Protein AF-T0ZT92-F1 (afdb_monomer_lite)

pLDDT: mean 88.54, std 14.86, range [38.44, 98.5]

Sequence (93 aa):
MSCVSVVPHGSALSRVGVVGGGQLARLLGEAERPGITLTVLAGADEPAAATCDEVLVGDARDVAALRALAERVDVITFDHELIDLDLLGRLEA

Foldseek 3Di:
DFDPDDDPPPPQFAEEEEEEQEPQLLVVLVDDDPSHAYEYAYACPGNNVVRGNHYQHDHLPDLVSVVVRVVGGPYYDYPDDPHDVVSVVVNRD

Secondary structure (DSSP, 8-state):
--------TTS---EEEEE--SHHHHHHHHS--TT-EEEEEE-TTSGGGGTSSEEEES-TT-HHHHHHHHTT-SEEEESSS---HHHHHHHH-

Organism: NCBI:txid410659

InterPro domains:
  IPR016185 Pre-ATP-grasp domain superfamily [SSF52440] (12-92)
  IPR054350 PurT/PurK-like, preATP-grasp domain [PF2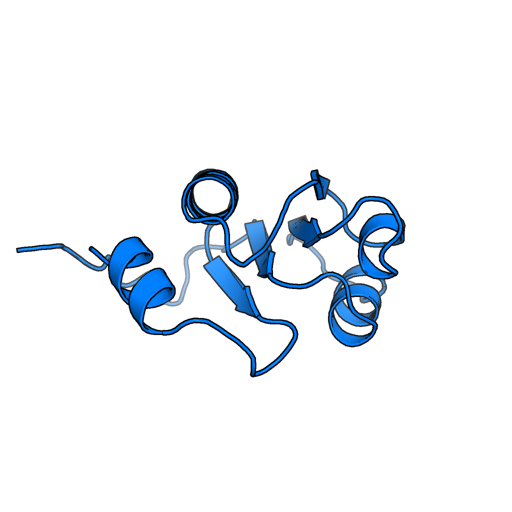2660] (14-91)

Radius of gyration: 13.05 Å; chains: 1; bounding box: 35×29×32 Å

Structure (mmCIF, N/CA/C/O backbone):
data_AF-T0ZT92-F1
#
_entry.id   AF-T0ZT92-F1
#
loop_
_atom_site.group_PDB
_atom_site.id
_atom_site.type_symbol
_atom_site.label_atom_id
_atom_site.label_alt_id
_atom_site.label_comp_id
_atom_site.label_asym_id
_atom_site.label_entity_id
_atom_site.label_seq_id
_atom_site.pdbx_PDB_ins_code
_atom_site.Cartn_x
_atom_site.Cartn_y
_atom_site.Cartn_z
_atom_site.occupancy
_atom_site.B_iso_or_equiv
_atom_site.auth_seq_id
_atom_site.auth_comp_id
_atom_site.auth_asym_id
_atom_site.auth_atom_id
_atom_site.pdbx_PDB_model_num
ATOM 1 N N . MET A 1 1 ? -14.943 -17.548 -14.531 1.00 40.69 1 MET A N 1
ATOM 2 C CA . MET A 1 1 ? -16.161 -17.181 -13.778 1.00 40.69 1 MET A CA 1
ATOM 3 C C . MET A 1 1 ? -15.674 -16.788 -12.391 1.00 40.69 1 MET A C 1
ATOM 5 O O . MET A 1 1 ? -15.691 -17.617 -11.495 1.00 40.69 1 MET A O 1
ATOM 9 N N . SER A 1 2 ? -15.058 -15.605 -12.288 1.00 50.69 2 SER A N 1
ATOM 10 C CA . SER A 1 2 ? -14.363 -15.168 -11.072 1.00 50.69 2 SER A CA 1
ATOM 11 C C . SER A 1 2 ? -15.293 -14.297 -10.240 1.00 50.69 2 SER A C 1
ATOM 13 O O . SER A 1 2 ? -15.974 -13.419 -10.770 1.00 50.69 2 SER A O 1
ATOM 15 N N . CYS A 1 3 ? -15.408 -14.642 -8.963 1.00 38.44 3 CYS A N 1
ATOM 16 C CA . CYS A 1 3 ? -16.265 -13.977 -8.000 1.00 38.44 3 CYS A CA 1
ATOM 17 C C . CYS A 1 3 ? -15.477 -12.807 -7.413 1.00 38.44 3 CYS A C 1
ATOM 19 O O . CYS A 1 3 ? -14.730 -12.990 -6.455 1.00 38.44 3 CYS A O 1
ATOM 21 N N . VAL A 1 4 ? -15.645 -11.611 -7.978 1.00 52.78 4 VAL A N 1
ATOM 22 C CA . VAL A 1 4 ? -15.296 -10.383 -7.261 1.00 52.78 4 VAL A CA 1
ATOM 23 C C . VAL A 1 4 ? -16.231 -10.316 -6.056 1.00 52.78 4 VAL A C 1
ATOM 25 O O . VAL A 1 4 ? -17.435 -10.084 -6.199 1.00 52.78 4 VAL A O 1
ATOM 28 N N . SER A 1 5 ? -15.711 -10.599 -4.863 1.00 57.31 5 SER A N 1
ATOM 29 C CA . SER A 1 5 ? -16.496 -10.481 -3.641 1.00 57.31 5 SER A CA 1
ATOM 30 C C . SER A 1 5 ? -16.718 -9.003 -3.347 1.00 57.31 5 SER A C 1
ATOM 32 O O . SER A 1 5 ? -15.787 -8.286 -2.988 1.00 57.31 5 SER A O 1
ATOM 34 N N . VAL A 1 6 ? -17.960 -8.543 -3.490 1.00 56.47 6 VAL A N 1
ATOM 35 C CA . VAL A 1 6 ? -18.364 -7.222 -3.007 1.00 56.47 6 VAL A CA 1
ATOM 36 C C . VAL A 1 6 ? -18.222 -7.223 -1.489 1.00 56.47 6 VAL A C 1
ATOM 38 O O . VAL A 1 6 ? -18.940 -7.945 -0.795 1.00 56.47 6 VAL A O 1
ATOM 41 N N . VAL A 1 7 ? -17.294 -6.421 -0.973 1.00 57.91 7 VAL A N 1
ATOM 42 C CA . VAL A 1 7 ? -17.160 -6.199 0.465 1.00 57.91 7 VAL A CA 1
ATOM 43 C C . VAL A 1 7 ? -18.393 -5.409 0.932 1.00 57.91 7 VAL A C 1
ATOM 45 O O . VAL A 1 7 ? -18.662 -4.328 0.400 1.00 57.91 7 VAL A O 1
ATOM 48 N N . PRO A 1 8 ? -19.198 -5.924 1.879 1.00 54.84 8 PRO A N 1
ATOM 49 C CA . PRO A 1 8 ? -20.357 -5.199 2.379 1.00 54.84 8 PRO A CA 1
ATOM 50 C C . PRO A 1 8 ? -19.909 -3.906 3.075 1.00 54.84 8 PRO A C 1
ATOM 52 O O . PRO A 1 8 ? -18.970 -3.913 3.871 1.00 54.84 8 PRO A O 1
ATOM 55 N N . HIS A 1 9 ? -20.602 -2.796 2.803 1.00 50.28 9 HIS A N 1
ATOM 56 C CA . HIS A 1 9 ? -20.375 -1.510 3.468 1.00 50.28 9 HIS A CA 1
ATOM 57 C C . HIS A 1 9 ? -20.738 -1.650 4.960 1.00 50.28 9 HIS A C 1
ATOM 59 O O . HIS A 1 9 ? -21.892 -1.462 5.341 1.00 50.28 9 HIS A O 1
ATOM 65 N N . GLY A 1 10 ? -19.780 -2.070 5.792 1.00 50.19 10 GLY A N 1
ATOM 66 C CA . GLY A 1 10 ? -19.997 -2.324 7.220 1.00 50.19 10 GLY A CA 1
ATOM 67 C C . GLY A 1 10 ? -19.063 -3.347 7.876 1.00 50.19 10 GLY A C 1
ATOM 68 O O . GLY A 1 10 ? -19.024 -3.401 9.103 1.00 50.19 10 GLY A O 1
ATOM 69 N N . SER A 1 11 ? -18.287 -4.139 7.122 1.00 55.88 11 SER A N 1
ATOM 70 C CA . SER A 1 11 ? -17.151 -4.861 7.716 1.00 55.88 11 SER A CA 1
ATOM 71 C C . SER A 1 11 ? -16.024 -3.866 7.969 1.00 55.88 11 SER A C 1
ATOM 73 O O . SER A 1 11 ? -15.674 -3.120 7.056 1.00 55.88 11 SER A O 1
ATOM 75 N N . ALA A 1 12 ? -15.468 -3.830 9.180 1.00 67.44 12 ALA A N 1
ATOM 76 C CA . ALA A 1 12 ? -14.331 -2.972 9.498 1.00 67.44 12 ALA A CA 1
ATOM 77 C C . ALA A 1 12 ? -13.118 -3.407 8.661 1.00 67.44 12 ALA A C 1
ATOM 79 O O . ALA A 1 12 ? -12.393 -4.320 9.049 1.00 67.44 12 ALA A O 1
ATOM 80 N N . LEU A 1 13 ? -12.945 -2.810 7.478 1.00 70.19 13 LEU A N 1
ATOM 81 C CA . LEU A 1 13 ? -11.722 -2.963 6.705 1.00 70.19 13 LEU A CA 1
ATOM 82 C C . LEU A 1 13 ? -10.626 -2.272 7.492 1.00 70.19 13 LEU A C 1
ATOM 84 O O . LEU A 1 13 ? -10.640 -1.051 7.658 1.00 70.19 13 LEU A O 1
ATOM 88 N N . SER A 1 14 ? -9.717 -3.083 8.009 1.00 89.69 14 SER A N 1
ATOM 89 C CA . SER A 1 14 ? -8.649 -2.615 8.877 1.00 89.69 14 SER A CA 1
ATOM 90 C C . SER A 1 14 ? -7.298 -2.701 8.195 1.00 89.69 14 SER A C 1
ATOM 92 O O . SER A 1 14 ? -6.358 -2.133 8.723 1.00 89.69 14 SER A O 1
ATOM 94 N N . ARG A 1 15 ? -7.160 -3.353 7.035 1.00 96.12 15 ARG A N 1
ATOM 95 C CA . ARG A 1 15 ? -5.878 -3.457 6.325 1.00 96.12 15 ARG A CA 1
ATOM 96 C C . ARG A 1 15 ? -6.005 -2.885 4.924 1.00 96.12 15 ARG A C 1
ATOM 98 O O . ARG A 1 15 ? -6.757 -3.404 4.100 1.00 96.12 15 ARG A O 1
ATOM 105 N N . VAL A 1 16 ? -5.261 -1.822 4.655 1.00 96.88 16 VAL A N 1
ATOM 106 C CA . VAL A 1 16 ? -5.260 -1.118 3.371 1.00 96.88 16 VAL A CA 1
ATOM 107 C C . VAL A 1 16 ? -3.892 -1.292 2.722 1.00 96.88 16 VAL A C 1
ATOM 109 O O . VAL A 1 16 ? -2.866 -1.017 3.340 1.00 96.88 16 VAL A O 1
ATOM 112 N N . GLY A 1 17 ? -3.882 -1.741 1.473 1.00 97.44 17 GLY A N 1
ATOM 113 C CA . GLY A 1 17 ? -2.698 -1.793 0.629 1.00 97.44 17 GLY A CA 1
ATOM 114 C C . GLY A 1 17 ? -2.575 -0.538 -0.219 1.00 97.44 17 GLY A C 1
ATOM 115 O O . GLY A 1 17 ? -3.553 -0.129 -0.841 1.00 97.44 17 GLY A O 1
ATOM 116 N N . VAL A 1 18 ? -1.385 0.048 -0.285 1.00 97.62 18 VAL A N 1
ATOM 117 C CA . VAL A 1 18 ? -1.068 1.152 -1.201 1.00 97.62 18 VAL A CA 1
ATOM 118 C C . VAL A 1 18 ? -0.021 0.676 -2.198 1.00 97.62 18 VAL A C 1
ATOM 120 O O . VAL A 1 18 ? 1.024 0.156 -1.812 1.00 97.62 18 VAL A O 1
ATOM 123 N N . VAL A 1 19 ? -0.299 0.848 -3.486 1.00 96.81 19 VAL A N 1
ATOM 124 C CA . VAL A 1 19 ? 0.656 0.573 -4.563 1.00 96.81 19 VAL A CA 1
ATOM 125 C C . VAL A 1 19 ? 1.301 1.886 -5.003 1.00 96.81 19 VAL A C 1
ATOM 127 O O . VAL A 1 19 ? 0.601 2.779 -5.486 1.00 96.81 19 VAL A O 1
ATOM 130 N N . GLY A 1 20 ? 2.626 1.972 -4.862 1.00 95.12 20 GLY A N 1
ATOM 131 C CA . GLY A 1 20 ? 3.427 3.160 -5.167 1.00 95.12 20 GLY A CA 1
ATOM 132 C C . GLY A 1 20 ? 4.002 3.805 -3.903 1.00 95.12 20 GLY A C 1
ATOM 133 O O . GLY A 1 20 ? 3.289 4.016 -2.925 1.00 95.12 20 GLY A O 1
ATOM 134 N N . GLY A 1 21 ? 5.303 4.112 -3.919 1.00 96.12 21 GLY A N 1
ATOM 135 C CA . GLY A 1 21 ? 6.040 4.625 -2.759 1.00 96.12 21 GLY A CA 1
ATOM 136 C C . GLY A 1 21 ? 6.193 6.146 -2.689 1.00 96.12 21 GLY A C 1
ATOM 137 O O . GLY A 1 21 ? 7.043 6.639 -1.945 1.00 96.12 21 GLY A O 1
ATOM 138 N N . GLY A 1 22 ? 5.423 6.900 -3.479 1.00 95.94 22 GLY A N 1
ATOM 139 C CA . GLY A 1 22 ? 5.575 8.342 -3.649 1.00 95.94 22 GLY A CA 1
ATOM 140 C C . GLY A 1 22 ? 5.156 9.193 -2.445 1.00 95.94 22 GLY A C 1
ATOM 141 O O . GLY A 1 22 ? 4.914 8.723 -1.333 1.00 95.94 22 GLY A O 1
ATOM 142 N N . GLN A 1 23 ? 5.088 10.509 -2.666 1.00 97.00 23 GLN A N 1
ATOM 143 C CA . GLN A 1 23 ? 4.762 11.467 -1.603 1.00 97.00 23 GLN A CA 1
ATOM 144 C C . GLN A 1 23 ? 3.298 11.386 -1.158 1.00 97.00 23 GLN A C 1
ATOM 146 O O . GLN A 1 23 ? 3.013 11.654 0.004 1.00 97.00 23 GLN A O 1
ATOM 151 N N . LEU A 1 24 ? 2.367 11.021 -2.044 1.00 96.62 24 LEU A N 1
ATOM 152 C CA . LEU A 1 24 ? 0.961 10.879 -1.662 1.00 96.62 24 LEU A CA 1
ATOM 153 C C . LEU A 1 24 ? 0.789 9.679 -0.707 1.00 96.62 24 LEU A C 1
ATOM 155 O O . LEU A 1 24 ? 0.169 9.821 0.345 1.00 96.62 24 LEU A O 1
ATOM 159 N N . ALA A 1 25 ? 1.456 8.559 -0.975 1.00 97.19 25 ALA A N 1
ATOM 160 C CA . ALA A 1 25 ? 1.488 7.370 -0.133 1.00 97.19 25 ALA A CA 1
ATOM 161 C C . ALA A 1 25 ? 2.177 7.662 1.199 1.00 97.19 25 ALA A C 1
ATOM 163 O O . ALA A 1 25 ? 1.695 7.246 2.254 1.00 97.19 25 ALA A O 1
ATOM 164 N N . ARG A 1 26 ? 3.24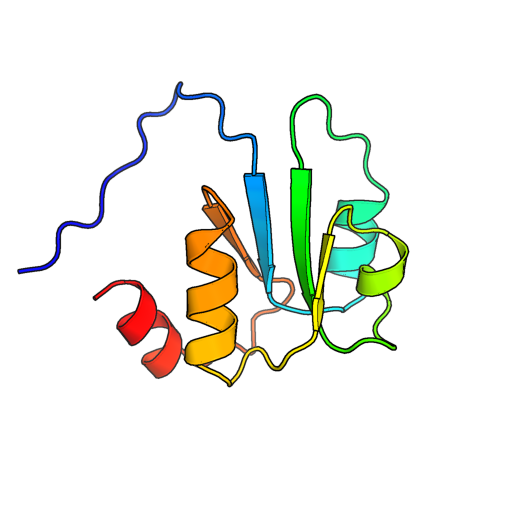7 8.465 1.178 1.00 98.19 26 ARG A N 1
ATOM 165 C CA . ARG A 1 26 ? 3.866 8.968 2.405 1.00 98.19 26 ARG A CA 1
ATOM 166 C C . ARG A 1 26 ? 2.870 9.749 3.266 1.00 98.19 26 ARG A C 1
ATOM 168 O O . ARG A 1 26 ? 2.795 9.485 4.465 1.00 98.19 26 ARG A O 1
ATOM 175 N N . LEU A 1 27 ? 2.111 10.672 2.668 1.00 97.94 27 LEU A N 1
ATOM 176 C CA . LEU A 1 27 ? 1.092 11.456 3.375 1.00 97.94 27 LEU A CA 1
ATOM 177 C C . LEU A 1 27 ? -0.023 10.565 3.942 1.00 97.94 27 LEU A C 1
ATOM 179 O O . LEU A 1 27 ? -0.513 10.837 5.036 1.00 97.94 27 LEU A O 1
ATOM 183 N N . LEU A 1 28 ? -0.395 9.483 3.245 1.00 96.75 28 LEU A N 1
ATOM 184 C CA . LEU A 1 28 ? -1.329 8.485 3.780 1.00 96.75 28 LEU A CA 1
ATOM 185 C C . LEU A 1 28 ? -0.771 7.786 5.024 1.00 96.75 28 LEU A C 1
ATOM 187 O O . LEU A 1 28 ? -1.537 7.536 5.950 1.00 96.75 28 LEU A O 1
ATOM 191 N N . GLY A 1 29 ? 0.531 7.489 5.060 1.00 97.12 29 GLY A N 1
ATOM 192 C CA . GLY A 1 29 ? 1.198 6.920 6.236 1.00 97.12 29 GLY A CA 1
ATOM 193 C C . GLY A 1 29 ? 1.294 7.891 7.420 1.00 97.12 29 GLY A C 1
ATOM 194 O O . GLY A 1 29 ? 1.139 7.478 8.563 1.00 97.12 29 GLY A O 1
ATOM 195 N N . GLU A 1 30 ? 1.488 9.189 7.163 1.00 98.06 30 GLU A N 1
ATOM 196 C CA . GLU A 1 30 ? 1.582 10.226 8.210 1.00 98.06 30 GLU A CA 1
ATOM 197 C C . GLU A 1 30 ? 0.219 10.631 8.806 1.00 98.06 30 GLU A C 1
ATOM 199 O O . GLU A 1 30 ? 0.168 11.252 9.870 1.00 98.06 30 GLU A O 1
ATOM 204 N N . ALA A 1 31 ? -0.886 10.314 8.128 1.00 97.12 31 ALA A N 1
ATOM 205 C CA . ALA A 1 31 ? -2.228 10.644 8.594 1.00 97.12 31 ALA A CA 1
ATOM 206 C C . ALA A 1 31 ? -2.597 9.894 9.887 1.00 97.12 31 ALA A C 1
ATOM 208 O O . ALA A 1 31 ? -2.113 8.798 10.155 1.00 97.12 31 ALA A O 1
ATOM 209 N N . GLU A 1 32 ? -3.522 10.445 10.677 1.00 95.56 32 GLU A N 1
ATOM 210 C CA . GLU A 1 32 ? -4.132 9.713 11.791 1.00 95.56 32 GLU A CA 1
ATOM 211 C C . GLU A 1 32 ? -5.199 8.743 11.254 1.00 95.56 32 GLU A C 1
ATOM 213 O O . GLU A 1 32 ? -6.126 9.150 10.551 1.00 95.56 32 GLU A O 1
ATOM 218 N N . ARG A 1 33 ? -5.057 7.444 11.558 1.00 92.81 33 ARG A N 1
ATOM 219 C CA . ARG A 1 33 ? -5.821 6.351 10.911 1.00 92.81 33 ARG A CA 1
ATOM 220 C C . ARG A 1 33 ? -6.298 5.315 11.948 1.00 92.81 33 ARG A C 1
ATOM 222 O O . ARG A 1 33 ? -5.836 4.172 11.943 1.00 92.81 33 ARG A O 1
ATOM 229 N N . PRO A 1 34 ? -7.184 5.679 12.896 1.00 91.06 34 PRO A N 1
ATOM 230 C CA . PRO A 1 34 ? -7.575 4.772 13.974 1.00 91.06 34 PRO A CA 1
ATOM 231 C C . PRO A 1 34 ? -8.223 3.494 13.427 1.00 91.06 34 PRO A C 1
ATOM 233 O O . PRO A 1 34 ? -9.209 3.552 12.697 1.00 91.06 34 PRO A O 1
ATOM 236 N N . GLY A 1 35 ? -7.674 2.334 13.795 1.00 90.56 35 GLY A N 1
ATOM 237 C CA . GLY A 1 35 ? -8.206 1.031 13.382 1.00 90.56 35 GLY A CA 1
ATOM 238 C C . GLY A 1 35 ? -7.864 0.604 11.949 1.00 90.56 35 GLY A C 1
ATOM 239 O O . GLY A 1 35 ? -8.432 -0.383 11.480 1.00 90.56 35 GLY A O 1
ATOM 240 N N . ILE A 1 36 ? -6.948 1.311 11.276 1.00 94.50 36 ILE A N 1
ATOM 241 C CA . ILE A 1 36 ? -6.424 0.954 9.953 1.00 94.50 36 ILE A CA 1
ATOM 242 C C . ILE A 1 36 ? -4.919 0.678 10.067 1.00 94.50 36 ILE A C 1
ATOM 244 O O . ILE A 1 36 ? -4.196 1.443 10.699 1.00 94.50 36 ILE A O 1
ATOM 248 N N . THR A 1 37 ? -4.443 -0.366 9.399 1.00 97.06 37 THR A N 1
ATOM 249 C CA . THR A 1 37 ? -3.045 -0.730 9.135 1.00 97.06 37 THR A CA 1
ATOM 250 C C . THR A 1 37 ? -2.759 -0.518 7.644 1.00 97.06 37 THR A C 1
ATOM 252 O O . THR A 1 37 ? -3.562 -0.931 6.803 1.00 97.06 37 THR A O 1
ATOM 255 N N . LEU A 1 38 ? -1.657 0.158 7.308 1.00 97.69 38 LEU A N 1
ATOM 256 C CA . LEU A 1 38 ? -1.236 0.469 5.942 1.00 97.69 38 LEU A CA 1
ATOM 257 C C . LEU A 1 38 ? -0.046 -0.403 5.581 1.00 97.69 38 LEU A C 1
ATOM 259 O O . LEU A 1 38 ? 1.012 -0.305 6.203 1.00 97.69 38 LEU A O 1
ATOM 263 N N . THR A 1 39 ? -0.200 -1.184 4.524 1.00 98.50 39 THR A N 1
ATOM 264 C CA . THR A 1 39 ? 0.913 -1.887 3.891 1.00 98.50 39 THR A CA 1
ATOM 265 C C . THR A 1 39 ? 1.192 -1.218 2.552 1.00 98.50 39 THR A 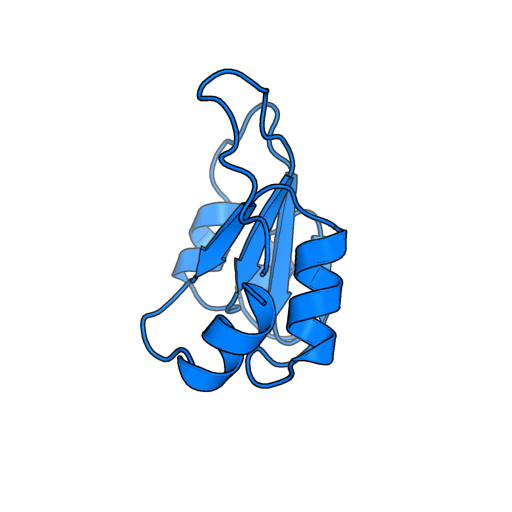C 1
ATOM 267 O O . THR A 1 39 ? 0.294 -1.119 1.718 1.00 98.50 39 THR A O 1
ATOM 270 N N . VAL A 1 40 ? 2.420 -0.761 2.315 1.00 98.38 40 VAL A N 1
ATOM 271 C CA . VAL A 1 40 ? 2.812 -0.180 1.021 1.00 98.38 40 VAL A CA 1
ATOM 272 C C . VAL A 1 40 ? 3.667 -1.158 0.220 1.00 98.38 40 VAL A C 1
ATOM 274 O O . VAL A 1 40 ? 4.586 -1.769 0.763 1.00 98.38 40 VAL A O 1
ATOM 277 N N . LEU A 1 41 ? 3.374 -1.310 -1.072 1.00 98.06 41 LEU A N 1
ATOM 278 C CA . LEU A 1 41 ? 4.285 -1.910 -2.047 1.00 98.06 41 LEU A CA 1
ATOM 279 C C . LEU A 1 41 ? 5.133 -0.791 -2.660 1.00 98.06 41 LEU A C 1
ATOM 281 O O . LEU A 1 41 ? 4.619 0.020 -3.436 1.00 98.06 41 LEU A O 1
ATOM 285 N N . ALA A 1 42 ? 6.407 -0.745 -2.278 1.00 97.81 42 ALA A N 1
ATOM 286 C CA . ALA A 1 42 ? 7.336 0.327 -2.631 1.00 97.81 42 ALA A CA 1
ATOM 287 C C . ALA A 1 42 ? 8.783 -0.180 -2.691 1.00 97.81 42 ALA A C 1
ATOM 289 O O . ALA A 1 42 ? 9.127 -1.206 -2.106 1.00 97.81 42 ALA A O 1
ATOM 290 N N . GLY A 1 43 ? 9.662 0.567 -3.350 1.00 97.19 43 GLY A N 1
ATOM 291 C CA . GLY A 1 43 ? 11.103 0.420 -3.185 1.00 97.19 43 GLY A CA 1
ATOM 292 C C . GLY A 1 43 ? 11.544 0.796 -1.766 1.00 97.19 43 GLY A C 1
ATOM 293 O O . GLY A 1 43 ? 10.945 1.652 -1.119 1.00 97.19 43 GLY A O 1
ATOM 294 N N . ALA A 1 44 ? 12.624 0.177 -1.282 1.00 94.56 44 ALA A N 1
ATOM 295 C CA . ALA A 1 44 ? 13.116 0.394 0.084 1.00 94.56 44 ALA A CA 1
ATOM 296 C C . ALA A 1 44 ? 13.526 1.853 0.374 1.00 94.56 44 ALA A C 1
ATOM 298 O O . ALA A 1 44 ? 13.425 2.298 1.513 1.00 94.56 44 ALA A O 1
ATOM 299 N N . ASP A 1 45 ? 13.958 2.589 -0.654 1.00 96.50 45 ASP A N 1
ATOM 300 C CA . ASP A 1 45 ? 14.409 3.982 -0.547 1.00 96.50 45 ASP A CA 1
ATOM 301 C C . ASP A 1 45 ? 13.307 5.007 -0.892 1.00 96.50 45 ASP A C 1
ATOM 303 O O . ASP A 1 45 ? 13.570 6.210 -0.964 1.00 96.50 45 ASP A O 1
ATOM 307 N N . GLU A 1 46 ? 12.074 4.559 -1.153 1.00 97.12 46 GLU A N 1
AT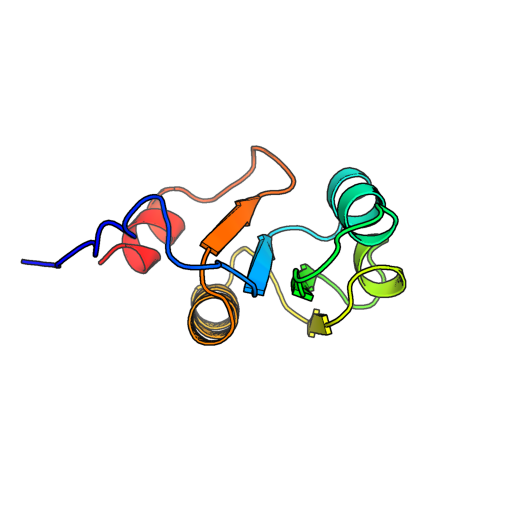OM 308 C CA . GLU A 1 46 ? 10.976 5.453 -1.523 1.00 97.12 46 GLU A CA 1
ATOM 309 C C . GLU A 1 46 ? 10.332 6.131 -0.295 1.00 97.12 46 GLU A C 1
ATOM 311 O O . GLU A 1 46 ? 10.264 5.536 0.783 1.00 97.12 46 GLU A O 1
ATOM 316 N N . PRO A 1 47 ? 9.811 7.369 -0.435 1.00 97.56 47 PRO A N 1
ATOM 317 C CA . PRO A 1 47 ? 9.270 8.151 0.680 1.00 97.56 47 PRO A CA 1
ATOM 318 C C . PRO A 1 47 ? 8.265 7.424 1.585 1.00 97.56 47 PRO A C 1
ATOM 320 O O . PRO A 1 47 ? 8.321 7.588 2.804 1.00 97.56 47 PRO A O 1
ATOM 323 N N . ALA A 1 48 ? 7.351 6.635 1.015 1.00 97.50 48 ALA A N 1
ATOM 324 C CA . ALA A 1 48 ? 6.304 5.954 1.777 1.00 97.50 48 ALA A CA 1
ATOM 325 C C . ALA A 1 48 ? 6.828 4.819 2.672 1.00 97.50 48 ALA A C 1
ATOM 327 O O . ALA A 1 48 ? 6.184 4.484 3.668 1.00 97.50 48 ALA A O 1
ATOM 328 N N . ALA A 1 49 ? 8.003 4.257 2.362 1.00 97.25 49 ALA A N 1
ATOM 329 C CA . ALA A 1 49 ? 8.606 3.186 3.154 1.00 97.25 49 ALA A CA 1
ATOM 330 C C . ALA A 1 49 ? 8.960 3.635 4.585 1.00 97.25 49 ALA A C 1
ATOM 332 O O . ALA A 1 49 ? 9.079 2.809 5.485 1.00 97.25 49 ALA A O 1
ATOM 333 N N . ALA A 1 50 ? 9.109 4.944 4.811 1.00 97.25 50 ALA A N 1
ATOM 334 C CA . ALA A 1 50 ? 9.429 5.504 6.119 1.00 97.25 50 ALA A CA 1
ATOM 335 C C . ALA A 1 50 ? 8.202 5.769 7.010 1.00 97.25 50 ALA A C 1
ATOM 337 O O . ALA A 1 50 ? 8.379 6.015 8.203 1.00 97.25 50 ALA A O 1
ATOM 338 N N . THR A 1 51 ? 6.986 5.786 6.451 1.00 97.50 51 THR A N 1
ATOM 339 C CA . THR A 1 51 ? 5.787 6.264 7.169 1.00 97.50 51 THR A CA 1
ATOM 340 C C . THR A 1 51 ? 4.632 5.268 7.203 1.00 97.50 51 THR A C 1
ATOM 342 O O . THR A 1 51 ? 3.754 5.416 8.046 1.00 97.50 51 THR A O 1
ATOM 345 N N . CYS A 1 52 ? 4.612 4.256 6.331 1.00 97.62 52 CYS A N 1
ATOM 346 C CA . CYS A 1 52 ? 3.612 3.185 6.384 1.00 97.62 52 CYS A CA 1
ATOM 347 C C . CYS A 1 52 ? 3.952 2.149 7.470 1.00 97.62 52 CYS A C 1
ATOM 349 O O . CYS A 1 52 ? 5.124 1.934 7.775 1.00 97.62 52 CYS A O 1
ATOM 351 N N . ASP A 1 53 ? 2.937 1.481 8.032 1.00 97.88 53 ASP A N 1
ATOM 352 C CA . ASP A 1 53 ? 3.135 0.510 9.124 1.00 97.88 53 ASP A CA 1
ATOM 353 C C . ASP A 1 53 ? 3.912 -0.728 8.664 1.00 97.88 53 ASP A C 1
ATOM 355 O O . ASP A 1 53 ? 4.725 -1.282 9.404 1.00 97.88 53 ASP A O 1
ATOM 359 N N . GLU A 1 54 ? 3.656 -1.158 7.428 1.00 97.94 54 GLU A N 1
ATOM 360 C CA . GLU A 1 54 ? 4.345 -2.267 6.787 1.00 97.94 54 GLU A CA 1
ATOM 361 C C . GLU A 1 54 ? 4.827 -1.878 5.390 1.00 97.94 54 GLU A C 1
ATOM 363 O O . GLU A 1 54 ? 4.136 -1.193 4.632 1.00 97.94 54 GLU A O 1
ATOM 368 N N . VAL A 1 55 ? 5.998 -2.392 5.017 1.00 98.12 55 VAL A N 1
ATOM 369 C CA . VAL A 1 55 ? 6.583 -2.200 3.688 1.00 98.12 55 VAL A CA 1
ATOM 370 C C . VAL A 1 55 ? 6.811 -3.557 3.046 1.00 98.12 55 VAL A C 1
ATOM 372 O O . VAL A 1 55 ? 7.571 -4.390 3.547 1.00 98.12 55 VAL A O 1
ATOM 375 N N . LEU A 1 56 ? 6.161 -3.776 1.910 1.00 98.12 56 LEU A N 1
ATOM 376 C CA . LEU A 1 56 ? 6.487 -4.849 0.991 1.00 98.12 56 LEU A CA 1
ATOM 377 C C . LEU A 1 56 ? 7.455 -4.286 -0.048 1.00 98.12 56 LEU A C 1
ATOM 379 O O . LEU A 1 56 ? 7.052 -3.545 -0.939 1.00 98.12 56 LEU A O 1
ATOM 383 N N . VAL A 1 57 ? 8.739 -4.622 0.079 1.00 97.88 57 VAL A N 1
ATOM 384 C CA . VAL A 1 57 ? 9.743 -4.155 -0.882 1.00 97.88 57 VAL A CA 1
ATOM 385 C C . VAL A 1 57 ? 9.556 -4.880 -2.214 1.00 97.88 57 VAL A C 1
ATOM 387 O O . VAL A 1 57 ? 9.679 -6.104 -2.268 1.00 97.88 57 VAL A O 1
ATOM 390 N N . GLY A 1 58 ? 9.270 -4.140 -3.285 1.00 96.00 58 GLY A N 1
ATOM 391 C CA . GLY A 1 58 ? 9.022 -4.715 -4.610 1.00 96.00 58 GLY A CA 1
ATOM 392 C C . GLY A 1 58 ? 8.648 -3.679 -5.671 1.00 96.00 58 GLY A C 1
ATOM 393 O O . GLY A 1 58 ? 8.678 -2.479 -5.415 1.00 96.00 58 GLY A O 1
ATOM 394 N N . ASP A 1 59 ? 8.302 -4.158 -6.870 1.00 93.00 59 ASP A N 1
ATOM 395 C CA . ASP A 1 59 ? 7.884 -3.329 -8.009 1.00 93.00 59 ASP A CA 1
ATOM 396 C C . ASP A 1 59 ? 6.380 -3.505 -8.272 1.00 93.00 59 ASP A C 1
ATOM 398 O O . ASP A 1 59 ? 5.876 -4.625 -8.356 1.00 93.00 59 ASP A O 1
ATOM 402 N N . ALA A 1 60 ? 5.663 -2.396 -8.453 1.00 91.31 60 ALA A N 1
ATOM 403 C CA . ALA A 1 60 ? 4.251 -2.374 -8.834 1.00 91.31 60 ALA A CA 1
ATOM 404 C C . ALA A 1 60 ? 3.971 -2.961 -10.236 1.00 91.31 60 ALA A C 1
ATOM 406 O O . ALA A 1 60 ? 2.819 -3.200 -10.585 1.00 91.31 60 ALA A O 1
ATOM 407 N N . ARG A 1 61 ? 5.003 -3.199 -11.053 1.00 91.56 61 ARG A N 1
ATOM 408 C CA . ARG A 1 61 ? 4.913 -3.908 -12.342 1.00 91.56 61 ARG A CA 1
ATOM 409 C C . ARG A 1 61 ? 5.090 -5.421 -12.211 1.00 91.56 61 ARG A C 1
ATOM 411 O O . ARG A 1 61 ? 4.981 -6.133 -13.209 1.00 91.56 61 ARG A O 1
ATOM 418 N N . ASP A 1 62 ? 5.365 -5.923 -11.009 1.00 93.00 62 ASP A N 1
ATOM 419 C CA . ASP A 1 62 ? 5.446 -7.353 -10.737 1.00 93.00 62 ASP A CA 1
ATOM 420 C C .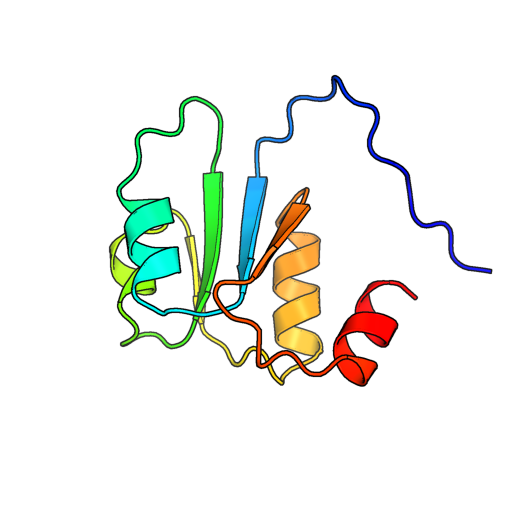 ASP A 1 62 ? 4.109 -7.875 -10.195 1.00 93.00 62 ASP A C 1
ATOM 422 O O . ASP A 1 62 ? 3.658 -7.537 -9.099 1.00 93.00 62 ASP A O 1
ATOM 426 N N . VAL A 1 63 ? 3.480 -8.764 -10.966 1.00 92.12 63 VAL A N 1
ATOM 427 C CA . VAL A 1 63 ? 2.220 -9.408 -10.579 1.00 92.12 63 VAL A CA 1
ATOM 428 C C . VAL A 1 63 ? 2.365 -10.237 -9.302 1.00 92.12 63 VAL A C 1
ATOM 430 O O . VAL A 1 63 ? 1.404 -10.349 -8.543 1.00 92.12 63 VAL A O 1
ATOM 433 N N . ALA A 1 64 ? 3.541 -10.813 -9.040 1.00 93.81 64 ALA A N 1
ATOM 434 C CA . ALA A 1 64 ? 3.782 -11.579 -7.823 1.00 93.81 64 ALA A CA 1
ATOM 435 C C . ALA A 1 64 ? 3.825 -10.657 -6.599 1.00 93.81 64 ALA A C 1
ATOM 437 O O . ALA A 1 64 ? 3.216 -10.974 -5.578 1.00 93.81 64 ALA A O 1
ATOM 438 N N . ALA A 1 65 ? 4.463 -9.491 -6.722 1.00 95.31 65 ALA A N 1
ATOM 439 C CA . ALA A 1 65 ? 4.486 -8.483 -5.669 1.00 95.31 65 ALA A CA 1
ATOM 440 C C . ALA A 1 65 ? 3.083 -7.924 -5.382 1.00 95.31 65 ALA A C 1
ATOM 442 O O . ALA A 1 65 ? 2.683 -7.812 -4.223 1.00 95.31 65 ALA A O 1
ATOM 443 N N . LEU A 1 66 ? 2.293 -7.657 -6.426 1.00 94.62 66 LEU A N 1
ATOM 444 C CA . LEU A 1 66 ? 0.908 -7.205 -6.268 1.00 94.62 66 LEU A CA 1
ATOM 445 C C . LEU A 1 66 ? -0.007 -8.267 -5.656 1.00 94.62 66 LEU A C 1
ATOM 447 O O . LEU A 1 66 ? -0.837 -7.940 -4.810 1.00 94.62 66 LEU A O 1
ATOM 451 N N . ARG A 1 67 ? 0.173 -9.544 -6.013 1.00 95.00 67 ARG A N 1
ATOM 452 C CA . ARG A 1 67 ? -0.532 -10.656 -5.356 1.00 95.00 67 ARG A CA 1
ATOM 453 C C . ARG A 1 67 ? -0.130 -10.791 -3.889 1.00 95.00 67 ARG A C 1
ATOM 455 O O . ARG A 1 67 ? -1.003 -10.926 -3.041 1.00 95.00 67 ARG A O 1
ATOM 462 N N . ALA A 1 68 ? 1.158 -10.666 -3.579 1.00 96.38 68 ALA A N 1
ATOM 463 C CA . ALA A 1 68 ? 1.641 -10.695 -2.202 1.00 96.38 68 ALA A CA 1
ATOM 464 C C . ALA A 1 68 ? 1.093 -9.529 -1.358 1.00 96.38 68 ALA A C 1
ATOM 466 O O . ALA A 1 68 ? 0.845 -9.712 -0.166 1.00 96.38 68 ALA A O 1
ATOM 467 N N . LEU A 1 69 ? 0.874 -8.351 -1.956 1.00 96.75 69 LEU A N 1
ATOM 468 C CA . LEU A 1 69 ? 0.157 -7.256 -1.299 1.00 96.75 69 LEU A CA 1
ATOM 469 C C . LEU A 1 69 ? -1.317 -7.625 -1.081 1.00 96.75 69 LEU A C 1
ATOM 471 O O . LEU A 1 69 ? -1.803 -7.518 0.042 1.00 96.75 69 LEU A O 1
ATOM 475 N N . ALA A 1 70 ? -2.007 -8.097 -2.124 1.00 94.88 70 ALA A N 1
ATOM 476 C CA . ALA A 1 70 ? -3.425 -8.461 -2.073 1.00 94.88 70 ALA A CA 1
ATOM 477 C C . ALA A 1 70 ? -3.744 -9.537 -1.025 1.00 94.88 70 ALA A C 1
ATOM 479 O O . ALA A 1 70 ? -4.786 -9.481 -0.385 1.00 94.88 70 ALA A O 1
ATOM 480 N N . GLU A 1 71 ? -2.838 -10.487 -0.797 1.00 94.75 71 GLU A N 1
ATOM 481 C CA . GLU A 1 71 ? -2.990 -11.522 0.233 1.00 94.75 71 GLU A CA 1
ATOM 482 C C . GLU A 1 71 ? -2.915 -10.975 1.673 1.00 94.75 71 GLU A C 1
ATOM 484 O O . GLU A 1 71 ? -3.367 -11.636 2.611 1.00 94.75 71 GLU A O 1
ATOM 489 N N . ARG A 1 72 ? -2.346 -9.778 1.872 1.00 95.06 72 ARG A N 1
ATOM 490 C CA . ARG A 1 72 ? -2.131 -9.173 3.199 1.00 95.06 72 ARG A CA 1
ATOM 491 C C . ARG A 1 72 ? -3.202 -8.166 3.598 1.00 95.06 72 ARG A C 1
ATOM 493 O O . ARG A 1 72 ? -3.350 -7.894 4.790 1.00 95.06 72 ARG A O 1
ATOM 500 N N . VAL A 1 73 ? -3.929 -7.615 2.632 1.00 96.12 73 VAL A N 1
ATOM 501 C CA . VAL A 1 73 ? -4.803 -6.453 2.830 1.00 96.12 73 VAL A CA 1
ATOM 502 C C . VAL A 1 73 ? -6.240 -6.756 2.432 1.00 96.12 73 VAL A C 1
ATOM 504 O O . VAL A 1 73 ? -6.511 -7.686 1.682 1.00 96.12 73 VAL A O 1
ATOM 507 N N . ASP A 1 74 ? -7.172 -5.961 2.944 1.00 93.94 74 ASP A N 1
ATOM 508 C CA . ASP A 1 74 ? -8.595 -6.117 2.640 1.00 93.94 74 ASP A CA 1
ATOM 509 C C . ASP A 1 74 ? -9.006 -5.294 1.407 1.00 93.94 74 ASP A C 1
ATOM 511 O O . ASP A 1 74 ? -9.948 -5.642 0.698 1.00 93.94 74 ASP A O 1
ATOM 515 N N . VAL A 1 75 ? -8.302 -4.187 1.153 1.00 93.69 75 VAL A N 1
ATOM 516 C CA . VAL A 1 75 ? -8.526 -3.288 0.015 1.00 93.69 75 VAL A CA 1
ATOM 517 C C . VAL A 1 75 ? -7.194 -2.757 -0.499 1.00 93.69 75 VAL A C 1
ATOM 519 O O . VAL A 1 75 ? -6.276 -2.526 0.285 1.00 93.69 75 VAL A O 1
ATOM 522 N N . ILE A 1 76 ? -7.096 -2.540 -1.809 1.00 93.94 76 ILE A N 1
ATOM 523 C CA . ILE A 1 76 ? -5.938 -1.915 -2.452 1.00 93.94 76 ILE A CA 1
ATOM 524 C C . ILE A 1 76 ? -6.348 -0.552 -3.008 1.00 93.94 76 ILE A C 1
ATOM 526 O O . ILE A 1 76 ? -7.411 -0.408 -3.611 1.00 93.94 76 ILE A O 1
ATOM 530 N N . THR A 1 77 ? -5.478 0.435 -2.824 1.00 93.75 77 THR A N 1
ATOM 531 C CA . THR A 1 77 ? -5.514 1.733 -3.495 1.00 93.75 77 THR A CA 1
ATOM 532 C C . THR A 1 77 ? -4.168 2.014 -4.167 1.00 93.75 77 THR A C 1
ATOM 534 O O . THR A 1 77 ? -3.174 1.327 -3.919 1.00 93.75 77 THR A O 1
ATOM 537 N N . PHE A 1 78 ? -4.129 3.030 -5.022 1.00 94.25 78 PHE A N 1
ATOM 538 C CA . PHE A 1 78 ? -2.958 3.391 -5.813 1.00 94.25 78 PHE A CA 1
ATOM 539 C C . PHE A 1 78 ? -2.551 4.836 -5.548 1.00 94.25 78 PHE A C 1
ATOM 541 O O . PHE A 1 78 ? -3.403 5.714 -5.409 1.00 94.25 78 PHE A O 1
ATOM 548 N N . ASP A 1 79 ? -1.242 5.061 -5.503 1.00 92.62 79 ASP A N 1
ATOM 549 C CA . ASP A 1 79 ? -0.636 6.373 -5.285 1.00 92.62 79 ASP A CA 1
ATOM 550 C C . ASP A 1 79 ? -0.757 7.303 -6.506 1.00 92.62 79 ASP A C 1
ATOM 552 O O . ASP A 1 79 ? -0.873 8.519 -6.367 1.00 92.62 79 ASP A O 1
ATOM 556 N N . HIS A 1 80 ? -0.733 6.727 -7.713 1.00 90.06 80 HIS A N 1
ATOM 557 C CA . HIS A 1 80 ? -0.699 7.454 -8.982 1.00 90.06 80 HIS A CA 1
ATOM 558 C C . HIS A 1 80 ? -1.424 6.701 -10.108 1.00 90.06 80 HIS A C 1
ATOM 560 O O . HIS A 1 80 ? -1.671 5.498 -10.024 1.00 90.06 80 HIS A O 1
ATOM 566 N N . GLU A 1 81 ? -1.677 7.382 -11.227 1.00 88.06 81 GLU A N 1
ATOM 567 C CA . GLU A 1 81 ? -2.425 6.854 -12.375 1.00 88.06 81 GLU A CA 1
ATOM 568 C C . GLU A 1 81 ? -1.626 5.936 -13.317 1.00 88.06 81 GLU A C 1
ATOM 570 O O . GLU A 1 81 ? -2.222 5.242 -14.138 1.00 88.06 81 GLU A O 1
ATOM 575 N N . LEU A 1 82 ? -0.290 5.914 -13.224 1.00 86.69 82 LEU A N 1
ATOM 576 C CA . LEU A 1 82 ? 0.598 5.121 -14.096 1.00 86.69 82 LEU A CA 1
ATOM 577 C C . LEU A 1 82 ? 0.598 3.610 -13.769 1.00 86.69 82 LEU A C 1
ATOM 579 O O . LEU A 1 82 ? 1.645 3.023 -13.491 1.00 86.69 82 LEU A O 1
ATOM 583 N N . ILE A 1 83 ? -0.579 2.990 -13.790 1.00 86.69 83 ILE A N 1
ATOM 584 C CA . ILE A 1 83 ? -0.802 1.571 -13.489 1.00 86.69 83 ILE A CA 1
ATOM 585 C C . ILE A 1 83 ? -0.922 0.784 -14.799 1.00 86.69 83 ILE A C 1
ATOM 587 O O . ILE A 1 83 ? -1.549 1.237 -15.758 1.00 86.69 83 ILE A O 1
ATOM 591 N N . ASP A 1 84 ? -0.352 -0.421 -14.833 1.00 89.81 84 ASP A N 1
ATOM 592 C CA . ASP A 1 84 ? -0.587 -1.379 -15.913 1.00 89.81 84 ASP A CA 1
ATOM 593 C C . ASP A 1 84 ? -1.975 -2.026 -15.744 1.00 89.81 84 ASP A C 1
ATOM 595 O O . ASP A 1 84 ? -2.206 -2.823 -14.832 1.00 89.81 84 ASP A O 1
ATOM 599 N N . LEU A 1 85 ? -2.915 -1.658 -16.619 1.00 89.75 85 LEU A N 1
ATOM 600 C CA . LEU A 1 85 ? -4.301 -2.130 -16.564 1.00 89.75 85 LEU A CA 1
ATOM 601 C C . LEU A 1 85 ? -4.444 -3.615 -16.927 1.00 89.75 85 LEU A C 1
ATOM 603 O O . LEU A 1 85 ? -5.325 -4.283 -16.385 1.00 89.75 85 LEU A O 1
ATOM 607 N N . ASP A 1 86 ? -3.580 -4.150 -17.797 1.00 91.12 86 ASP A N 1
ATOM 608 C CA . ASP A 1 86 ? -3.589 -5.582 -18.118 1.00 91.12 86 ASP A CA 1
ATOM 609 C C . ASP A 1 86 ? -3.152 -6.390 -16.898 1.00 91.12 86 ASP A C 1
ATOM 611 O O . ASP A 1 86 ? -3.690 -7.465 -16.613 1.00 91.12 86 ASP A O 1
ATOM 615 N N . LEU A 1 87 ? -2.182 -5.863 -16.153 1.00 87.81 87 LEU A N 1
ATOM 616 C CA . LEU A 1 87 ? -1.741 -6.458 -14.904 1.00 87.81 87 LEU A CA 1
ATOM 617 C C . LEU A 1 87 ? -2.827 -6.356 -13.824 1.00 87.81 87 LEU A C 1
ATOM 619 O O . LEU A 1 87 ? -3.095 -7.358 -13.157 1.00 87.81 87 LEU A O 1
ATOM 623 N N . LEU A 1 88 ? -3.506 -5.211 -13.701 1.00 87.75 88 LEU A N 1
ATOM 624 C CA . LEU A 1 88 ? -4.642 -5.044 -12.786 1.00 87.75 88 LEU A CA 1
ATOM 625 C C . LEU A 1 88 ? -5.758 -6.058 -13.076 1.00 87.75 88 LEU A C 1
ATOM 627 O O . LEU A 1 88 ? -6.241 -6.721 -12.159 1.00 87.75 88 LEU A O 1
ATOM 631 N N . GLY A 1 89 ? -6.092 -6.271 -14.352 1.00 88.62 89 GLY A N 1
ATOM 632 C CA . GLY A 1 89 ? -7.078 -7.275 -14.757 1.00 88.62 89 GLY A CA 1
ATOM 633 C C . GLY A 1 89 ? -6.701 -8.707 -14.353 1.00 88.62 89 GLY A C 1
ATOM 634 O O . GLY A 1 89 ? -7.576 -9.531 -14.096 1.00 88.62 89 GLY A O 1
ATOM 635 N N . ARG A 1 90 ? -5.404 -9.022 -14.225 1.00 87.19 90 ARG A N 1
ATOM 636 C CA . ARG A 1 90 ? -4.937 -10.324 -13.704 1.00 87.19 90 ARG A CA 1
ATOM 637 C C . ARG A 1 90 ? -5.072 -10.456 -12.190 1.00 87.19 90 ARG A C 1
ATOM 639 O O . ARG A 1 90 ? -4.946 -11.575 -11.695 1.00 87.19 90 ARG A O 1
ATOM 646 N N . LEU A 1 91 ? -5.242 -9.354 -11.463 1.00 83.44 91 LEU A N 1
ATOM 647 C CA . LEU A 1 91 ? -5.445 -9.350 -10.015 1.00 83.44 91 LEU A CA 1
ATOM 648 C C . LEU A 1 91 ? -6.924 -9.560 -9.653 1.00 83.44 91 LEU A C 1
ATOM 650 O O . LEU A 1 91 ? -7.212 -10.165 -8.626 1.00 83.44 91 LEU A O 1
ATOM 654 N N . GLU A 1 92 ? -7.843 -9.118 -10.516 1.00 80.75 92 GLU A N 1
ATOM 655 C CA . GLU A 1 92 ? -9.297 -9.312 -10.367 1.00 80.75 92 GLU A CA 1
ATOM 656 C C . GLU A 1 92 ? -9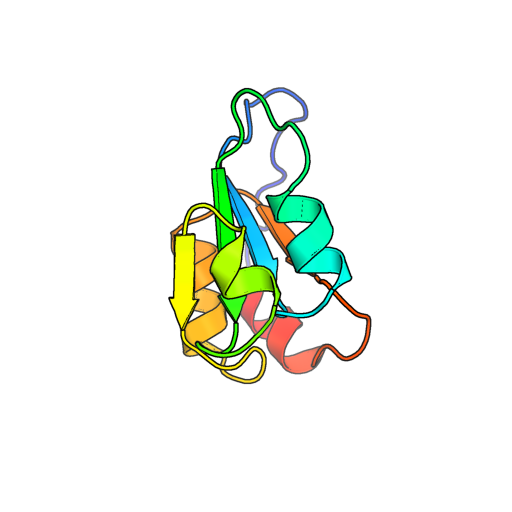.791 -10.703 -10.812 1.00 80.75 92 GLU A C 1
ATOM 658 O O . GLU A 1 92 ? -10.924 -11.086 -10.509 1.00 80.75 92 GLU A O 1
ATOM 663 N N . ALA A 1 93 ? -8.964 -11.442 -11.560 1.00 71.81 93 ALA A N 1
ATOM 664 C CA . ALA A 1 93 ? -9.278 -12.754 -12.131 1.00 71.81 93 ALA A CA 1
ATOM 665 C C . ALA A 1 93 ? -9.027 -13.911 -11.155 1.00 71.81 93 ALA A C 1
ATOM 667 O O . ALA A 1 93 ? -9.951 -14.755 -11.049 1.00 71.81 93 ALA A O 1
#